Protein AF-0000000077170627 (afdb_homodimer)

Radius of gyration: 16.34 Å; Cα contacts (8 Å, |Δi|>4): 105; chains: 2; bounding box: 24×50×42 Å

pLDDT: mean 82.47, std 21.68, range [24.91, 97.38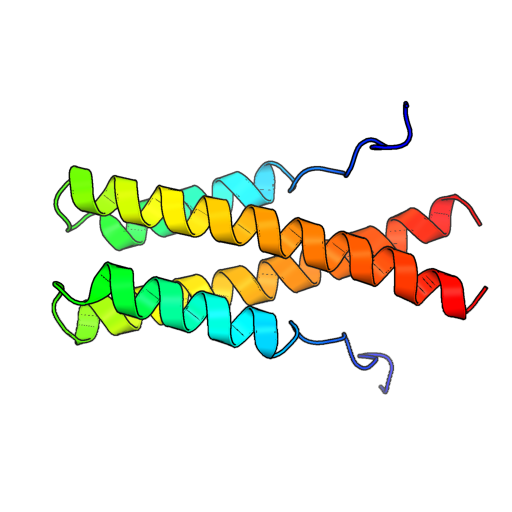]

Solvent-accessible surface area (backbone atoms only — not comparable to full-atom values): 7104 Å² total; per-residue (Å²): 132,73,76,77,50,84,65,77,63,74,52,64,71,59,52,51,51,51,51,51,51,37,50,63,72,31,58,89,46,59,68,67,59,30,50,52,53,40,51,49,48,50,52,49,36,49,52,34,17,53,51,17,23,51,49,17,39,53,59,49,50,73,77,99,135,70,77,78,50,83,66,77,63,76,50,64,70,59,53,51,50,50,50,52,53,38,51,65,72,32,57,90,47,59,68,69,59,30,50,52,53,40,52,50,47,50,52,49,36,50,52,33,19,52,51,17,23,52,50,16,38,52,58,50,51,72,76,99

Sequence (128 aa):
MDYLETAKDMPETLRSSIEMLMLDTTEPLDPLLSLKLTNLTMNVAKIVYMMGLQDGRSGSSFYSMDYLETAKDMPETLRSSIEMLMLDTTEPLDPLLSLKLTNLTMNVAKIVYMMGLQDGRSGSSFYS

Organism: Gloeobacter violaceus (strain ATCC 29082 / PCC 7421) (NCBI:txid251221)

Foldseek 3Di:
DCVVDCLPFDDPVVLVVLLVVLCVVCVPDDPVVSVVVSVVVSVVVRVVVSVVVVVVVVVVVVVD/DCVVDPLPFDDPVVLVVLLVVLCVVCVPDDPVVSVVVSVVVSVVVRVVVSVVVVVVVVVVVVVD

Secondary structure (DSSP, 8-state):
---S-------HHHHHHHHHHHHHHHTTS-HHHHHHHHHHHHHHHHHHHHHHHHHHHHHHHT--/---S-------HHHHHHHHHHHHHHHTTS-HHHHHHHHHHHHHHHHHHHHHHHHHHHHHHHT--

Structure (mmCIF, N/CA/C/O backbone):
data_AF-0000000077170627-model_v1
#
loop_
_entity.id
_entity.type
_entity.pdbx_description
1 polymer 'Gsr4042 protein'
#
loop_
_atom_site.group_PDB
_atom_site.id
_atom_site.type_symbol
_atom_site.label_atom_id
_atom_site.label_alt_id
_atom_site.label_comp_id
_atom_site.label_asym_id
_atom_site.label_entity_id
_atom_site.label_seq_id
_atom_site.pdbx_PDB_ins_code
_atom_site.Cartn_x
_atom_site.Cartn_y
_atom_site.Cartn_z
_atom_site.occupancy
_atom_site.B_iso_or_equiv
_atom_site.auth_seq_id
_atom_site.auth_comp_id
_atom_site.auth_asym_id
_atom_site.auth_atom_id
_atom_site.pdbx_PDB_model_num
ATOM 1 N N . MET A 1 1 ? -8.547 26.719 -10.047 1 26.33 1 MET A N 1
ATOM 2 C CA . MET A 1 1 ? -8.648 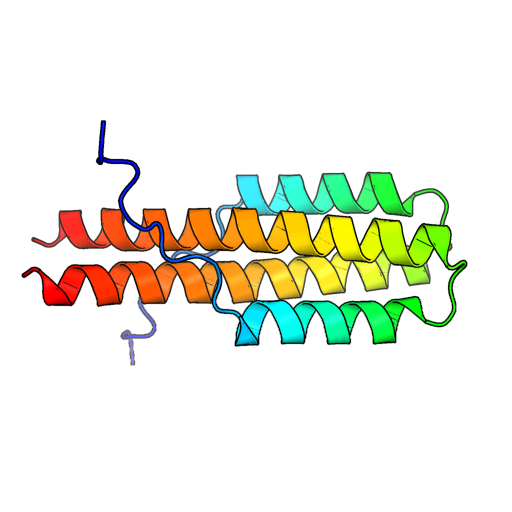25.297 -10.344 1 26.33 1 MET A CA 1
ATOM 3 C C . MET A 1 1 ? -7.43 24.547 -9.82 1 26.33 1 MET A C 1
ATOM 5 O O . MET A 1 1 ? -7.23 23.375 -10.141 1 26.33 1 MET A O 1
ATOM 9 N N . ASP A 1 2 ? -6.336 25.281 -9.531 1 30.69 2 ASP A N 1
ATOM 10 C CA . ASP A 1 2 ? -4.961 25.078 -9.078 1 30.69 2 ASP A CA 1
ATOM 11 C C . ASP A 1 2 ? -4.91 24.25 -7.797 1 30.69 2 ASP A C 1
ATOM 13 O O . ASP A 1 2 ? -3.885 24.219 -7.113 1 30.69 2 ASP A O 1
ATOM 17 N N . TYR A 1 3 ? -6 24.188 -7.176 1 29.88 3 TYR A N 1
ATOM 18 C CA . TYR A 1 3 ? -6.207 23.656 -5.836 1 29.88 3 TYR A CA 1
ATOM 19 C C . TYR A 1 3 ? -5.602 22.266 -5.699 1 29.88 3 TYR A C 1
ATOM 21 O O . TYR A 1 3 ? -5.875 21.547 -4.73 1 29.88 3 TYR A O 1
ATOM 29 N N . LEU A 1 4 ? -5.918 21.438 -6.797 1 37.72 4 LEU A N 1
ATOM 30 C CA . LEU A 1 4 ? -5.234 20.141 -6.738 1 37.72 4 LEU A CA 1
ATOM 31 C C . LEU A 1 4 ? -3.75 20.328 -6.453 1 37.72 4 LEU A C 1
ATOM 33 O O . LEU A 1 4 ? -2.957 20.547 -7.371 1 37.72 4 LEU A O 1
ATOM 37 N N . GLU A 1 5 ? -3.242 21.297 -5.773 1 36.34 5 GLU A N 1
ATOM 38 C CA . GLU A 1 5 ? -1.906 21.516 -5.227 1 36.34 5 GLU A CA 1
ATOM 39 C C . GLU A 1 5 ? -1.054 20.25 -5.332 1 36.34 5 GLU A C 1
ATOM 41 O O . GLU A 1 5 ? -1.584 19.141 -5.375 1 36.34 5 GLU A O 1
ATOM 46 N N . THR A 1 6 ? 0.273 20.328 -5.633 1 39.69 6 THR A N 1
ATOM 47 C CA . THR A 1 6 ? 1.274 19.312 -5.938 1 39.69 6 THR A CA 1
ATOM 48 C C . THR A 1 6 ? 1.143 18.109 -4.988 1 39.69 6 THR A C 1
ATOM 50 O O . THR A 1 6 ? 1.544 18.188 -3.826 1 39.69 6 THR A O 1
ATOM 53 N N . ALA A 1 7 ? -0.007 17.734 -4.641 1 46.38 7 ALA A N 1
ATOM 54 C CA . ALA A 1 7 ? -0.175 16.484 -3.895 1 46.38 7 ALA A CA 1
ATOM 55 C C . ALA A 1 7 ? 1.098 15.648 -3.938 1 46.38 7 ALA A C 1
ATOM 57 O O . ALA A 1 7 ? 1.531 15.219 -5.008 1 46.38 7 ALA A O 1
ATOM 58 N N . LYS A 1 8 ? 2.041 16.062 -3.221 1 59.88 8 LYS A N 1
ATOM 59 C CA . LYS A 1 8 ? 3.324 15.367 -3.162 1 59.88 8 LYS A CA 1
ATOM 60 C C . LYS A 1 8 ? 3.148 13.867 -3.373 1 59.88 8 LYS A C 1
ATOM 62 O O . LYS A 1 8 ? 2.375 13.227 -2.662 1 59.88 8 LYS A O 1
ATOM 67 N N . ASP A 1 9 ? 3.238 13.438 -4.621 1 81.25 9 ASP A N 1
ATOM 68 C CA . ASP A 1 9 ? 3.295 12.047 -5.043 1 81.25 9 ASP A CA 1
ATOM 69 C C . ASP A 1 9 ? 4.176 11.219 -4.102 1 81.25 9 ASP A C 1
ATOM 71 O O . ASP A 1 9 ? 4.969 11.773 -3.34 1 81.25 9 ASP A O 1
ATOM 75 N N . MET A 1 10 ? 3.666 9.977 -3.994 1 91.5 10 MET A N 1
ATOM 76 C CA . MET A 1 10 ? 4.547 9.047 -3.301 1 91.5 10 MET A CA 1
ATOM 77 C C . MET A 1 10 ? 5.984 9.195 -3.781 1 91.5 10 MET A C 1
ATOM 79 O O . MET A 1 10 ? 6.246 9.195 -4.984 1 91.5 10 MET A O 1
ATOM 83 N N . PRO A 1 11 ? 6.84 9.445 -2.822 1 90.81 11 PRO A N 1
ATOM 84 C CA . PRO A 1 11 ? 8.242 9.578 -3.221 1 90.81 11 PRO A CA 1
ATOM 85 C C . PRO A 1 11 ? 8.711 8.445 -4.125 1 90.81 11 PRO A C 1
ATOM 87 O O . PRO A 1 11 ? 8.328 7.289 -3.916 1 90.81 11 PRO A O 1
ATOM 90 N N . GLU A 1 12 ? 9.547 8.719 -4.992 1 91.94 12 GLU A N 1
ATOM 91 C CA . GLU A 1 12 ? 10.055 7.754 -5.965 1 91.94 12 GLU A CA 1
ATOM 92 C C . GLU A 1 12 ? 10.805 6.617 -5.277 1 91.94 12 GLU A C 1
ATOM 94 O O . GLU A 1 12 ? 10.727 5.465 -5.699 1 91.94 12 GLU A O 1
ATOM 99 N N . THR A 1 13 ? 11.539 6.957 -4.27 1 92.94 13 THR A N 1
ATOM 100 C CA . THR A 1 13 ? 12.305 5.949 -3.537 1 92.94 13 THR A CA 1
ATOM 101 C C . THR A 1 13 ? 11.375 4.914 -2.912 1 92.94 13 THR A C 1
ATOM 103 O O . THR A 1 13 ? 11.648 3.715 -2.955 1 92.94 13 THR A O 1
ATOM 106 N N . LEU A 1 14 ? 10.312 5.438 -2.389 1 95 14 LEU A N 1
ATOM 107 C CA . LEU A 1 14 ? 9.312 4.543 -1.811 1 95 14 LEU A CA 1
ATOM 108 C C . LEU A 1 14 ? 8.656 3.693 -2.891 1 95 14 LEU A C 1
ATOM 110 O O . LEU A 1 14 ? 8.516 2.479 -2.73 1 95 14 LEU A O 1
ATOM 114 N N . ARG A 1 15 ? 8.328 4.277 -3.936 1 95.5 15 ARG A N 1
ATOM 115 C CA . ARG A 1 15 ? 7.727 3.588 -5.07 1 95.5 15 ARG A CA 1
ATOM 116 C C . ARG A 1 15 ? 8.625 2.461 -5.566 1 95.5 15 ARG A C 1
ATOM 118 O O . ARG A 1 15 ? 8.18 1.324 -5.727 1 95.5 15 ARG A O 1
ATOM 125 N N . SER A 1 16 ? 9.812 2.707 -5.77 1 95.75 16 SER A N 1
ATOM 126 C CA . SER A 1 16 ? 10.773 1.732 -6.273 1 95.75 16 SER A CA 1
ATOM 127 C C . SER A 1 16 ? 10.984 0.591 -5.285 1 95.75 16 SER A C 1
ATOM 129 O O . SER A 1 16 ? 11.117 -0.567 -5.684 1 95.75 16 SER A O 1
ATOM 131 N N . SER A 1 17 ? 11.008 0.9 -4.035 1 95.88 17 SER A N 1
ATOM 132 C CA . SER A 1 17 ? 11.18 -0.119 -3.006 1 95.88 17 SER A CA 1
ATOM 133 C C . SER A 1 17 ? 10.023 -1.117 -3.021 1 95.88 17 SER A C 1
ATOM 135 O O . SER A 1 17 ? 10.242 -2.324 -2.898 1 95.88 17 SER A O 1
ATOM 137 N N . ILE A 1 18 ? 8.914 -0.576 -3.188 1 97.25 18 ILE A N 1
ATOM 138 C CA . ILE A 1 18 ? 7.742 -1.441 -3.213 1 97.25 18 ILE A CA 1
ATOM 139 C C . ILE A 1 18 ? 7.766 -2.309 -4.469 1 97.25 18 ILE A C 1
ATOM 141 O O . ILE A 1 18 ? 7.488 -3.508 -4.41 1 97.25 18 ILE A O 1
ATOM 145 N N . GLU A 1 19 ? 8.094 -1.728 -5.566 1 96.38 19 GLU A N 1
ATOM 146 C CA . GLU A 1 19 ? 8.172 -2.467 -6.824 1 96.38 19 GLU A CA 1
ATOM 147 C C . GLU A 1 19 ? 9.188 -3.604 -6.73 1 96.38 19 GLU A C 1
ATOM 149 O O . GLU A 1 19 ? 8.898 -4.73 -7.141 1 96.38 19 GLU A O 1
ATOM 154 N N . MET A 1 20 ? 10.273 -3.322 -6.211 1 96.06 20 MET A N 1
ATOM 155 C CA . MET A 1 20 ? 11.32 -4.332 -6.07 1 96.06 20 MET A CA 1
ATOM 156 C C . MET A 1 20 ? 10.867 -5.457 -5.141 1 96.06 20 MET A C 1
ATOM 158 O O . MET A 1 20 ? 11.078 -6.633 -5.438 1 96.06 20 MET A O 1
ATOM 162 N N . LEU A 1 21 ? 10.273 -5.055 -4.051 1 96.5 21 LEU A N 1
ATOM 163 C CA . LEU A 1 21 ? 9.766 -6.035 -3.096 1 96.5 21 LEU A CA 1
ATOM 164 C C . LEU A 1 21 ? 8.758 -6.965 -3.758 1 96.5 21 LEU A C 1
ATOM 166 O O . LEU A 1 21 ? 8.82 -8.188 -3.576 1 96.5 21 LEU A O 1
ATOM 170 N N . MET A 1 22 ? 7.891 -6.441 -4.578 1 96.12 22 MET A N 1
ATOM 171 C CA . MET A 1 22 ? 6.859 -7.234 -5.242 1 96.12 22 MET A CA 1
ATOM 172 C C . MET A 1 22 ? 7.465 -8.117 -6.328 1 96.12 22 MET A C 1
ATOM 174 O O . MET A 1 22 ? 7.078 -9.273 -6.48 1 96.12 22 MET A O 1
ATOM 178 N N . LEU A 1 23 ? 8.352 -7.617 -7.023 1 93.44 23 LEU A N 1
ATOM 179 C CA . LEU A 1 23 ? 9 -8.391 -8.078 1 93.44 23 LEU A CA 1
ATOM 180 C C . LEU A 1 23 ? 9.734 -9.594 -7.492 1 93.44 23 LEU A C 1
ATOM 182 O O . LEU A 1 23 ? 9.648 -10.703 -8.023 1 93.44 23 LEU A O 1
ATOM 186 N N . ASP A 1 24 ? 10.344 -9.383 -6.371 1 93.06 24 ASP A N 1
ATOM 187 C CA . ASP A 1 24 ? 11.047 -10.469 -5.691 1 93.06 24 ASP A CA 1
ATOM 188 C C . ASP A 1 24 ? 10.07 -11.523 -5.172 1 93.06 24 ASP A C 1
ATOM 190 O O . ASP A 1 24 ? 10.305 -12.719 -5.316 1 93.06 24 ASP A O 1
ATOM 194 N N . THR A 1 25 ? 9.023 -11.047 -4.637 1 93.81 25 THR A N 1
ATOM 195 C CA . THR A 1 25 ? 8.07 -11.938 -3.986 1 93.81 25 THR A CA 1
ATOM 196 C C . THR A 1 25 ? 7.27 -12.727 -5.02 1 93.81 25 THR A C 1
ATOM 198 O O . THR A 1 25 ? 6.891 -13.875 -4.773 1 93.81 25 THR A O 1
ATOM 201 N N . THR A 1 26 ? 7.074 -12.188 -6.191 1 94 26 THR A N 1
ATOM 202 C CA . THR A 1 26 ? 6.207 -12.828 -7.176 1 94 26 THR A CA 1
ATOM 203 C C . THR A 1 26 ? 7.031 -13.484 -8.281 1 94 26 THR A C 1
ATOM 205 O O . THR A 1 26 ? 6.477 -14.016 -9.242 1 94 26 THR A O 1
ATOM 208 N N . GLU A 1 27 ? 8.289 -13.438 -8.141 1 90.5 27 GLU A N 1
ATOM 209 C CA . GLU A 1 27 ? 9.211 -13.977 -9.141 1 90.5 27 GLU A CA 1
ATOM 210 C C . GLU A 1 27 ? 8.828 -15.406 -9.531 1 90.5 27 GLU A C 1
ATOM 212 O O . GLU A 1 27 ? 8.859 -15.766 -10.703 1 90.5 27 GLU A O 1
ATOM 217 N N . PRO A 1 28 ? 8.367 -16.266 -8.641 1 91 28 PRO A N 1
ATOM 218 C CA . PRO A 1 28 ? 8.07 -17.656 -8.953 1 91 28 PRO A CA 1
ATOM 219 C C . PRO A 1 28 ? 6.727 -17.828 -9.664 1 91 28 PRO A C 1
ATOM 221 O O . PRO A 1 28 ? 6.395 -18.938 -10.094 1 91 28 PRO A O 1
ATOM 224 N N . LEU A 1 29 ? 5.996 -16.797 -9.82 1 92.81 29 LEU A N 1
ATOM 225 C CA . LEU A 1 29 ? 4.656 -16.891 -10.391 1 92.81 29 LEU A CA 1
ATOM 226 C C . LEU A 1 29 ? 4.691 -16.672 -11.898 1 92.81 29 LEU A C 1
ATOM 228 O O . LEU A 1 29 ? 5.711 -16.234 -12.438 1 92.81 29 LEU A O 1
ATOM 232 N N . ASP A 1 30 ? 3.566 -17.016 -12.531 1 93.44 30 ASP A N 1
ATOM 233 C CA . ASP A 1 30 ? 3.373 -16.672 -13.93 1 93.44 30 ASP A CA 1
ATOM 234 C C . ASP A 1 30 ? 3.502 -15.156 -14.141 1 93.44 30 ASP A C 1
ATOM 236 O O . ASP A 1 30 ? 3.059 -14.367 -13.305 1 93.44 30 ASP A O 1
ATOM 240 N N . PRO A 1 31 ? 4.156 -14.734 -15.234 1 94.06 31 PRO A N 1
ATOM 241 C CA . PRO A 1 31 ? 4.469 -13.32 -15.461 1 94.06 31 PRO A CA 1
ATOM 242 C C . PRO A 1 31 ? 3.223 -12.438 -15.477 1 94.06 31 PRO A C 1
ATOM 244 O O . PRO A 1 31 ? 3.26 -11.305 -14.992 1 94.06 31 PRO A O 1
ATOM 247 N N . LEU A 1 32 ? 2.174 -12.977 -15.969 1 94.06 32 LEU A N 1
ATOM 248 C CA . LEU A 1 32 ? 0.967 -12.164 -16.016 1 94.06 32 LEU A CA 1
ATOM 249 C C . LEU A 1 32 ? 0.389 -11.953 -14.625 1 94.06 32 LEU A C 1
ATOM 251 O O . LEU A 1 32 ? -0.033 -10.852 -14.273 1 94.06 32 LEU A O 1
ATOM 255 N N . LEU A 1 33 ? 0.399 -13.023 -13.812 1 93.5 33 LEU A N 1
ATOM 256 C CA . LEU A 1 33 ? -0.083 -12.938 -12.438 1 93.5 33 LEU A CA 1
ATOM 257 C C . LEU A 1 33 ? 0.83 -12.047 -11.602 1 93.5 33 LEU A C 1
ATOM 259 O O . LEU A 1 33 ? 0.353 -11.242 -10.797 1 93.5 33 LEU A O 1
ATOM 263 N N . SER A 1 34 ? 2.098 -12.164 -11.828 1 94.56 34 SER A N 1
ATOM 264 C CA . SER A 1 34 ? 3.088 -11.336 -11.141 1 94.56 34 SER A CA 1
ATOM 265 C C . SER A 1 34 ? 2.852 -9.852 -11.414 1 94.56 34 SER A C 1
ATOM 267 O O . SER A 1 34 ? 2.814 -9.039 -10.492 1 94.56 34 SER A O 1
ATOM 269 N N . LEU A 1 35 ? 2.666 -9.539 -12.633 1 95 35 LEU A N 1
ATOM 270 C CA . LEU A 1 35 ? 2.441 -8.164 -13.047 1 95 35 LEU A CA 1
ATOM 271 C C . LEU A 1 35 ? 1.144 -7.621 -12.453 1 95 35 LEU A C 1
ATOM 273 O O . LEU A 1 35 ? 1.101 -6.488 -11.969 1 95 35 LEU A O 1
ATOM 277 N N . LYS A 1 36 ? 0.15 -8.414 -12.469 1 94.75 36 LYS A N 1
ATOM 278 C CA . LYS A 1 36 ? -1.145 -8.008 -11.93 1 94.75 36 LYS A CA 1
ATOM 279 C C . LYS A 1 36 ? -1.041 -7.688 -10.438 1 94.75 36 LYS A C 1
ATOM 281 O O . LYS A 1 36 ? -1.533 -6.652 -9.984 1 94.75 36 LYS A O 1
ATOM 286 N N . LEU A 1 37 ? -0.38 -8.547 -9.734 1 95.94 37 LEU A N 1
ATOM 287 C CA . LEU A 1 37 ? -0.242 -8.391 -8.289 1 95.94 37 LEU A CA 1
ATOM 288 C C . LEU A 1 37 ? 0.644 -7.195 -7.957 1 95.94 37 LEU A C 1
ATOM 290 O O . LEU A 1 37 ? 0.355 -6.445 -7.02 1 95.94 37 LEU A O 1
ATOM 294 N N . THR A 1 38 ? 1.701 -7.012 -8.711 1 95.75 38 THR A N 1
ATOM 295 C CA . THR A 1 38 ? 2.576 -5.863 -8.516 1 95.75 38 THR A CA 1
ATOM 296 C C . THR A 1 38 ? 1.822 -4.559 -8.773 1 95.75 38 THR A C 1
ATOM 298 O O . THR A 1 38 ? 1.873 -3.635 -7.957 1 95.75 38 THR A O 1
ATOM 301 N N . ASN A 1 39 ? 1.122 -4.5 -9.82 1 95.06 39 ASN A N 1
ATOM 302 C CA . ASN A 1 39 ? 0.37 -3.299 -10.164 1 95.06 39 ASN A CA 1
ATOM 303 C C . ASN A 1 39 ? -0.708 -2.994 -9.133 1 95.06 39 ASN A C 1
ATOM 305 O O . ASN A 1 39 ? -0.914 -1.834 -8.766 1 95.06 39 ASN A O 1
ATOM 309 N N . LEU A 1 40 ? -1.351 -4.039 -8.719 1 96 40 LEU A N 1
ATOM 310 C CA . LEU A 1 40 ? -2.369 -3.861 -7.691 1 96 40 LEU A CA 1
ATOM 311 C C . LEU A 1 40 ? -1.758 -3.291 -6.414 1 96 40 LEU A C 1
ATOM 313 O O . LEU A 1 40 ? -2.283 -2.334 -5.844 1 96 40 LEU A O 1
ATOM 317 N N . THR A 1 41 ? -0.659 -3.826 -5.973 1 97.38 41 THR A N 1
ATOM 318 C CA . THR A 1 41 ? 0.005 -3.355 -4.766 1 97.38 41 THR A CA 1
ATOM 319 C C . THR A 1 41 ? 0.471 -1.912 -4.93 1 97.38 41 THR A C 1
ATOM 321 O O . THR A 1 41 ? 0.341 -1.103 -4.008 1 97.38 41 THR A O 1
ATOM 324 N N . MET A 1 42 ? 0.918 -1.612 -6.082 1 96.5 42 MET A N 1
ATOM 325 C CA . MET A 1 42 ? 1.368 -0.25 -6.352 1 96.5 42 MET A CA 1
ATOM 326 C C . MET A 1 42 ? 0.2 0.729 -6.301 1 96.5 42 MET A C 1
ATOM 328 O O . MET A 1 42 ? 0.329 1.83 -5.766 1 96.5 42 MET A O 1
ATOM 332 N N . ASN A 1 43 ? -0.882 0.356 -6.863 1 95.94 43 ASN A N 1
ATOM 333 C CA . ASN A 1 43 ? -2.066 1.207 -6.832 1 95.94 43 ASN A CA 1
ATOM 334 C C . ASN A 1 43 ? -2.562 1.421 -5.402 1 95.94 43 ASN A C 1
ATOM 336 O O . ASN A 1 43 ? -2.881 2.547 -5.016 1 95.94 43 ASN A O 1
ATOM 340 N N . VAL A 1 44 ? -2.551 0.34 -4.703 1 97 44 VAL A N 1
ATOM 341 C CA . VAL A 1 44 ? -2.93 0.42 -3.297 1 97 44 VAL A CA 1
ATOM 342 C C . VAL A 1 44 ? -1.985 1.367 -2.561 1 97 44 VAL A C 1
ATOM 344 O O . VAL A 1 44 ? -2.434 2.262 -1.837 1 97 44 VAL A O 1
ATOM 347 N N . ALA A 1 45 ? -0.724 1.223 -2.742 1 97.12 45 ALA A N 1
ATOM 348 C CA . ALA A 1 45 ? 0.274 2.035 -2.051 1 97.12 45 ALA A CA 1
ATOM 349 C C . ALA A 1 45 ? 0.091 3.516 -2.369 1 97.12 45 ALA A C 1
ATOM 351 O O . ALA A 1 45 ? 0.185 4.363 -1.479 1 97.12 45 ALA A O 1
ATOM 352 N N . LYS A 1 46 ? -0.195 3.818 -3.561 1 96.25 46 LYS A N 1
ATOM 353 C CA . LYS A 1 46 ? -0.392 5.199 -3.984 1 96.25 46 LYS A CA 1
ATOM 354 C C . LYS A 1 46 ? -1.605 5.82 -3.297 1 96.25 46 LYS A C 1
ATOM 356 O O . LYS A 1 46 ? -1.528 6.934 -2.775 1 96.25 46 LYS A O 1
ATOM 361 N N . ILE A 1 47 ? -2.639 5.102 -3.262 1 95.19 47 ILE A N 1
ATOM 362 C CA . ILE A 1 47 ? -3.875 5.586 -2.662 1 95.19 47 ILE A CA 1
ATOM 363 C C . ILE A 1 47 ? -3.68 5.773 -1.158 1 95.19 47 ILE A C 1
ATOM 365 O O . ILE A 1 47 ? -4.059 6.809 -0.601 1 95.19 47 ILE A O 1
ATOM 369 N N . VAL A 1 48 ? -3.07 4.848 -0.617 1 96.12 48 VAL A N 1
ATOM 370 C CA . VAL A 1 48 ? -2.875 4.844 0.829 1 96.12 48 VAL A CA 1
ATOM 371 C C . VAL A 1 48 ? -1.951 5.992 1.229 1 96.12 48 VAL A C 1
ATOM 373 O O . VAL A 1 48 ? -2.188 6.664 2.234 1 96.12 48 VAL A O 1
ATOM 376 N N . TYR A 1 49 ? -0.903 6.148 0.42 1 94.69 49 TYR A N 1
ATOM 377 C CA . TYR A 1 49 ? -0.015 7.273 0.692 1 94.69 49 TYR A CA 1
ATOM 378 C C . TYR A 1 49 ? -0.78 8.594 0.667 1 94.69 49 TYR A C 1
ATOM 380 O O . TYR A 1 49 ? -0.621 9.43 1.561 1 94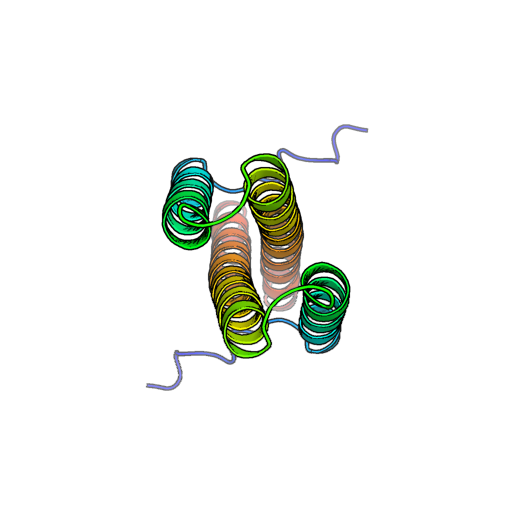.69 49 TYR A O 1
ATOM 388 N N . MET A 1 50 ? -1.569 8.758 -0.304 1 94.25 50 MET A N 1
ATOM 389 C CA . MET A 1 50 ? -2.324 10 -0.477 1 94.25 50 MET A CA 1
ATOM 390 C C . MET A 1 50 ? -3.303 10.203 0.675 1 94.25 50 MET A C 1
ATOM 392 O O . MET A 1 50 ? -3.484 11.328 1.146 1 94.25 50 MET A O 1
ATOM 396 N N . MET A 1 51 ? -3.865 9.125 1.094 1 93 51 MET A N 1
ATOM 397 C CA . MET A 1 51 ? -4.785 9.219 2.223 1 93 51 MET A CA 1
ATOM 398 C C . MET A 1 51 ? -4.051 9.625 3.494 1 93 51 MET A C 1
ATOM 400 O O . MET A 1 51 ? -4.523 10.484 4.242 1 93 51 MET A O 1
ATOM 404 N N . GLY A 1 52 ? -2.896 9.008 3.715 1 92.25 52 GLY A N 1
ATOM 405 C CA . GLY A 1 52 ? -2.072 9.43 4.836 1 92.25 52 GLY A CA 1
ATOM 406 C C . GLY A 1 52 ? -1.672 10.891 4.766 1 92.25 52 GLY A C 1
ATOM 407 O O . GLY A 1 52 ? -1.752 11.609 5.766 1 92.25 52 GLY A O 1
ATOM 408 N N . LEU A 1 53 ? -1.22 11.289 3.656 1 90.25 53 LEU A N 1
ATOM 409 C CA . LEU A 1 53 ? -0.788 12.664 3.428 1 90.25 53 LEU A CA 1
ATOM 410 C C . LEU A 1 53 ? -1.897 13.641 3.785 1 90.25 53 LEU A C 1
ATOM 412 O O . LEU A 1 53 ? -1.659 14.625 4.496 1 90.25 53 LEU A O 1
ATOM 416 N N . GLN A 1 54 ? -3.098 13.398 3.342 1 88.62 54 GLN A N 1
ATOM 417 C CA . GLN A 1 54 ? -4.254 14.25 3.592 1 88.62 54 GLN A CA 1
ATOM 418 C C . GLN A 1 54 ? -4.602 14.281 5.078 1 88.62 54 GLN A C 1
ATOM 420 O O . GLN A 1 54 ? -4.898 15.344 5.629 1 88.62 54 GLN A O 1
ATOM 425 N N . ASP A 1 55 ? -4.59 13.188 5.73 1 88.06 55 ASP A N 1
ATOM 426 C CA . ASP A 1 55 ? -4.867 13.109 7.16 1 88.06 55 ASP A CA 1
ATOM 427 C C . ASP A 1 55 ? -3.836 13.898 7.965 1 88.06 55 ASP A C 1
ATOM 429 O O . ASP A 1 55 ? -4.172 14.523 8.969 1 88.06 55 ASP A O 1
ATOM 433 N N . GLY A 1 56 ? -2.643 13.75 7.57 1 86.94 56 GLY A N 1
ATOM 434 C CA . GLY A 1 56 ? -1.593 14.516 8.227 1 86.94 56 GLY A CA 1
ATOM 435 C C . GLY A 1 56 ? -1.793 16.016 8.117 1 86.94 56 GLY A C 1
ATOM 436 O O . GLY A 1 56 ? -1.544 16.75 9.078 1 86.94 56 GLY A O 1
ATOM 437 N N . ARG A 1 57 ? -2.189 16.422 7.023 1 85.12 57 ARG A N 1
ATOM 438 C CA . ARG A 1 57 ? -2.416 17.859 6.793 1 85.12 57 ARG A CA 1
ATOM 439 C C . ARG A 1 57 ? -3.619 18.359 7.586 1 85.12 57 ARG A C 1
ATOM 441 O O . ARG A 1 57 ? -3.643 19.5 8.031 1 85.12 57 ARG A O 1
ATOM 448 N N . SER A 1 58 ? -4.609 17.531 7.613 1 82.44 58 SER A N 1
ATOM 449 C CA . SER A 1 58 ? -5.836 17.906 8.312 1 82.44 58 SER A CA 1
ATOM 450 C C . SER A 1 58 ? -5.625 17.922 9.828 1 82.44 58 SER A C 1
ATOM 452 O O . SER A 1 58 ? -6.27 18.688 10.539 1 82.44 58 SER A O 1
ATOM 45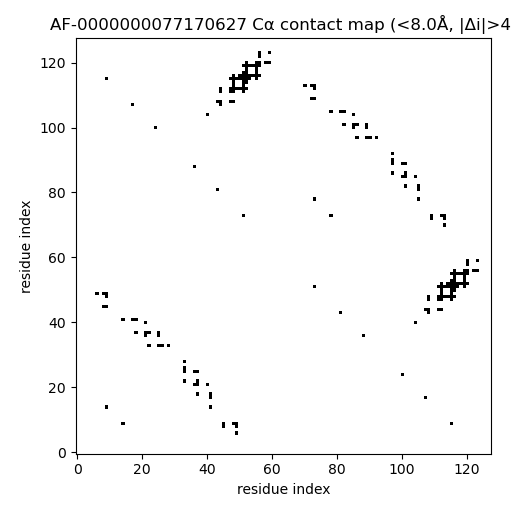4 N N . GLY A 1 59 ? -5.051 16.859 10.266 1 70.12 59 GLY A N 1
ATOM 455 C CA . GLY A 1 59 ? -4.766 16.844 11.695 1 70.12 59 GLY A CA 1
ATOM 456 C C . GLY A 1 59 ? -3.928 18.031 12.141 1 70.12 59 GLY A C 1
ATOM 457 O O . GLY A 1 59 ? -3.977 18.438 13.305 1 70.12 59 GLY A O 1
ATOM 458 N N . SER A 1 60 ? -3.057 18.406 11.352 1 59.22 60 SER A N 1
ATOM 459 C CA . SER A 1 60 ? -2.277 19.594 11.695 1 59.22 60 SER A CA 1
ATOM 460 C C . SER A 1 60 ? -3.16 20.828 11.773 1 59.22 60 SER A C 1
ATOM 462 O O . SER A 1 60 ? -2.836 21.781 12.484 1 59.22 60 SER A O 1
ATOM 464 N N . SER A 1 61 ? -4.152 20.844 11.086 1 52.62 61 SER A N 1
ATOM 465 C CA . SER A 1 61 ? -4.957 22.062 11.156 1 52.62 61 SER A CA 1
ATOM 466 C C . SER A 1 61 ? -5.664 22.172 12.5 1 52.62 61 SER A C 1
ATOM 468 O O . SER A 1 61 ? -6.141 23.25 12.867 1 52.62 61 SER A O 1
ATOM 470 N N . PHE A 1 62 ? -5.984 21.125 13.117 1 45.66 62 PHE A N 1
ATOM 471 C CA . PHE A 1 62 ? -6.746 21.312 14.344 1 45.66 62 PHE A CA 1
ATOM 472 C C . PHE A 1 62 ? -5.863 21.875 15.445 1 45.66 62 PHE A C 1
ATOM 474 O O . PHE A 1 62 ? -6.367 22.328 16.484 1 45.66 62 PHE A O 1
ATOM 481 N N . TYR A 1 63 ? -4.551 21.812 15.375 1 42.19 63 TYR A N 1
ATOM 482 C CA . TYR A 1 63 ? -3.779 22.453 16.422 1 42.19 63 TYR A CA 1
ATOM 483 C C . TYR A 1 63 ? -3.348 23.844 16.016 1 42.19 63 TYR A C 1
ATOM 485 O O . TYR A 1 63 ? -2.6 24.516 16.734 1 42.19 63 TYR A O 1
ATOM 493 N N . SER A 1 64 ? -3.576 24.234 14.852 1 35.94 64 SER A N 1
ATOM 494 C CA . SER A 1 64 ? -3.338 25.672 14.742 1 35.94 64 SER A CA 1
ATOM 495 C C . SER A 1 64 ? -4.59 26.469 15.086 1 35.94 64 SER A C 1
ATOM 497 O O . SER A 1 64 ? -5.707 26.047 14.781 1 35.94 64 SER A O 1
ATOM 499 N N . MET B 1 1 ? 7.965 10.023 26.984 1 24.91 1 MET B N 1
ATOM 500 C CA . MET B 1 1 ? 7.961 8.766 26.25 1 24.91 1 MET B CA 1
ATOM 501 C C . MET B 1 1 ? 6.766 8.688 25.297 1 24.91 1 MET B C 1
ATOM 503 O O . MET B 1 1 ? 6.527 7.656 24.672 1 24.91 1 MET B O 1
ATOM 507 N N . ASP B 1 2 ? 5.684 9.445 25.594 1 29.77 2 ASP B N 1
ATOM 508 C CA . ASP B 1 2 ? 4.328 9.695 25.109 1 29.77 2 ASP B CA 1
ATOM 509 C C . ASP B 1 2 ? 4.34 10.117 23.641 1 29.77 2 ASP B C 1
ATOM 511 O O . ASP B 1 2 ? 3.34 10.625 23.125 1 29.77 2 ASP B O 1
ATOM 515 N N . TYR B 1 3 ? 5.426 10.586 23.25 1 28.77 3 TYR B N 1
ATOM 516 C CA . TYR B 1 3 ? 5.664 11.25 21.984 1 28.77 3 TYR B CA 1
ATOM 517 C C . TYR B 1 3 ? 5.148 10.406 20.828 1 28.77 3 TYR B C 1
ATOM 519 O O . TYR B 1 3 ? 5.496 10.648 19.656 1 28.77 3 TYR B O 1
ATOM 527 N N . LEU B 1 4 ? 5.492 9.047 20.969 1 36.62 4 LEU B N 1
ATOM 528 C CA . LEU B 1 4 ? 4.879 8.211 19.938 1 36.62 4 LEU B CA 1
ATOM 529 C C . LEU B 1 4 ? 3.391 8.516 19.812 1 36.62 4 LEU B C 1
ATOM 531 O O . LEU B 1 4 ? 2.568 7.957 20.531 1 36.62 4 LEU B O 1
ATOM 535 N N . GLU B 1 5 ? 2.871 9.68 20.047 1 36.06 5 GLU B N 1
ATOM 536 C CA . GLU B 1 5 ? 1.534 10.211 19.797 1 36.06 5 GLU B CA 1
ATOM 537 C C . GLU B 1 5 ? 0.723 9.281 18.906 1 36.06 5 GLU B C 1
ATOM 539 O O . GLU B 1 5 ? 1.289 8.516 18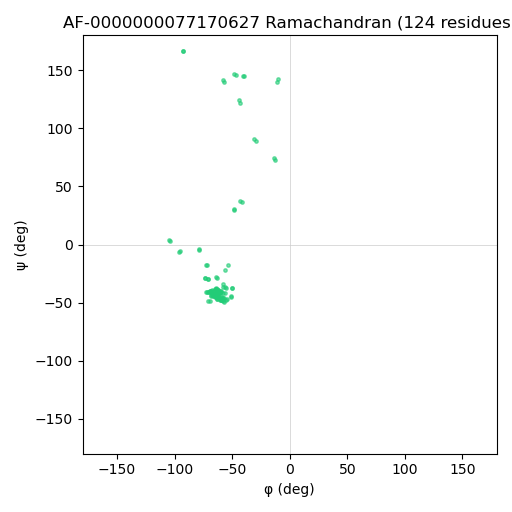.125 1 36.06 5 GLU B O 1
ATOM 544 N N . THR B 1 6 ? -0.572 9.07 19.141 1 38.88 6 THR B N 1
ATOM 545 C CA . THR B 1 6 ? -1.522 8.156 18.516 1 38.88 6 THR B CA 1
ATOM 546 C C . THR B 1 6 ? -1.337 8.117 17 1 38.88 6 THR B C 1
ATOM 548 O O . THR B 1 6 ? -1.745 9.047 16.312 1 38.88 6 THR B O 1
ATOM 551 N N . ALA B 1 7 ? -0.175 8.195 16.516 1 45.97 7 ALA B N 1
ATOM 552 C CA . ALA B 1 7 ? 0.081 7.965 15.094 1 45.97 7 ALA B CA 1
ATOM 553 C C . ALA B 1 7 ? -1.135 7.344 14.414 1 45.97 7 ALA B C 1
ATOM 555 O O . ALA B 1 7 ? -1.553 6.238 14.766 1 45.97 7 ALA B O 1
ATOM 556 N N . LYS B 1 8 ? -2.088 8.133 14.25 1 59.09 8 LYS B N 1
ATOM 557 C CA . LYS B 1 8 ? -3.346 7.699 13.648 1 59.09 8 LYS B CA 1
ATOM 558 C C . LYS B 1 8 ? -3.121 6.559 12.664 1 59.09 8 LYS B C 1
ATOM 560 O O . LYS B 1 8 ? -2.332 6.688 11.719 1 59.09 8 LYS B O 1
ATOM 565 N N . ASP B 1 9 ? -3.168 5.332 13.156 1 81.06 9 ASP B N 1
ATOM 566 C CA . ASP B 1 9 ? -3.186 4.086 12.391 1 81.06 9 ASP B CA 1
ATOM 567 C C . ASP B 1 9 ? -4.059 4.215 11.148 1 81.06 9 ASP B C 1
ATOM 569 O O . ASP B 1 9 ? -4.879 5.129 11.047 1 81.06 9 ASP B O 1
ATOM 573 N N . MET B 1 10 ? -3.516 3.488 10.164 1 91.25 10 MET B N 1
ATOM 574 C CA . MET B 1 10 ? -4.387 3.363 9 1 91.25 10 MET B CA 1
ATOM 575 C C . MET B 1 10 ? -5.824 3.076 9.422 1 91.25 10 MET B C 1
ATOM 577 O O . MET B 1 10 ? -6.07 2.174 10.227 1 91.25 10 MET B O 1
ATOM 581 N N . PRO B 1 11 ? -6.691 3.971 8.992 1 90.94 11 PRO B N 1
ATOM 582 C CA . PRO B 1 11 ? -8.094 3.729 9.344 1 90.94 11 PRO B CA 1
ATOM 583 C C . PRO B 1 11 ? -8.523 2.285 9.094 1 90.94 11 PRO B C 1
ATOM 585 O O . PRO B 1 11 ? -8.117 1.677 8.102 1 90.94 11 PRO B O 1
ATOM 588 N N . GLU B 1 12 ? -9.352 1.815 9.875 1 91.94 12 GLU B N 1
ATO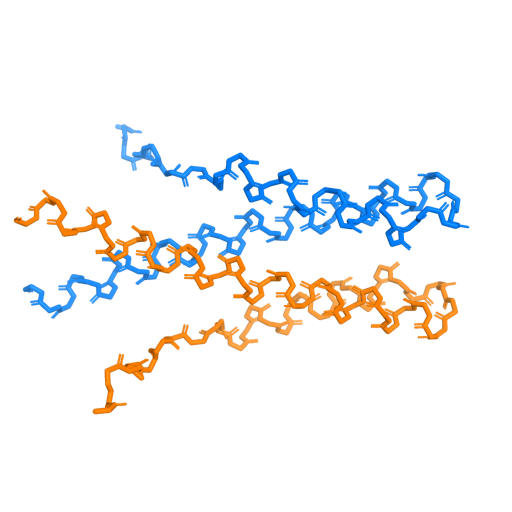M 589 C CA . GLU B 1 12 ? -9.82 0.433 9.805 1 91.94 12 GLU B CA 1
ATOM 590 C C . GLU B 1 12 ? -10.555 0.165 8.492 1 91.94 12 GLU B C 1
ATOM 592 O O . GLU B 1 12 ? -10.438 -0.919 7.918 1 91.94 12 GLU B O 1
ATOM 597 N N . THR B 1 13 ? -11.32 1.109 8.07 1 93 13 THR B N 1
ATOM 598 C CA . THR B 1 13 ? -12.062 0.955 6.824 1 93 13 THR B CA 1
ATOM 599 C C . THR B 1 13 ? -11.117 0.757 5.645 1 93 13 THR B C 1
ATOM 601 O O . THR B 1 13 ? -11.367 -0.084 4.777 1 93 13 THR B O 1
ATOM 604 N N . LEU B 1 14 ? -10.078 1.52 5.688 1 94.94 14 LEU B N 1
ATOM 605 C CA . LEU B 1 14 ? -9.07 1.384 4.645 1 94.94 14 LEU B CA 1
ATOM 606 C C . LEU B 1 14 ? -8.367 0.032 4.738 1 94.94 14 LEU B C 1
ATOM 608 O O . LEU B 1 14 ? -8.195 -0.655 3.729 1 94.94 14 LEU B O 1
ATOM 612 N N . ARG B 1 15 ? -8.039 -0.345 5.883 1 95.44 15 ARG B N 1
ATOM 613 C CA . ARG B 1 15 ? -7.398 -1.632 6.129 1 95.44 15 ARG B CA 1
ATOM 614 C C . ARG B 1 15 ? -8.258 -2.781 5.617 1 95.44 15 ARG B C 1
ATOM 616 O O . ARG B 1 15 ? -7.777 -3.646 4.883 1 95.44 15 ARG B O 1
ATOM 623 N N . SER B 1 16 ? -9.445 -2.787 5.918 1 95.75 16 SER B N 1
ATOM 624 C CA . SER B 1 16 ? -10.367 -3.842 5.52 1 95.75 16 SER B CA 1
ATOM 625 C C . SER B 1 16 ? -10.555 -3.871 4.004 1 95.75 16 SER B C 1
ATOM 627 O O . SER B 1 16 ? -10.641 -4.945 3.406 1 95.75 16 SER B O 1
ATOM 629 N N . SER B 1 17 ? -10.633 -2.752 3.4 1 95.94 17 SER B N 1
ATOM 630 C CA . SER B 1 17 ? -10.789 -2.672 1.952 1 95.94 17 SER B CA 1
ATOM 631 C C . SER B 1 17 ? -9.609 -3.312 1.23 1 95.94 17 SER B C 1
ATOM 633 O O . SER B 1 17 ? -9.789 -4.035 0.248 1 95.94 17 SER B O 1
ATOM 635 N N . ILE B 1 18 ? -8.508 -3.035 1.752 1 97.19 18 ILE B N 1
ATOM 636 C CA . ILE B 1 18 ? -7.309 -3.596 1.139 1 97.19 18 ILE B CA 1
ATOM 637 C C . ILE B 1 18 ? -7.289 -5.109 1.332 1 97.19 18 ILE B C 1
ATOM 639 O O . ILE B 1 18 ? -6.984 -5.859 0.4 1 97.19 18 ILE B O 1
ATOM 643 N N . GLU B 1 19 ? -7.605 -5.555 2.492 1 96.19 19 GLU B N 1
ATOM 644 C CA . GLU B 1 19 ? -7.637 -6.984 2.783 1 96.19 19 GLU B CA 1
ATOM 645 C C . GLU B 1 19 ? -8.617 -7.711 1.872 1 96.19 19 GLU B C 1
ATOM 647 O O . GLU B 1 19 ? -8.297 -8.758 1.311 1 96.19 19 GLU B O 1
ATOM 652 N N . MET B 1 20 ? -9.719 -7.176 1.717 1 95.94 20 MET B N 1
ATOM 653 C CA . MET B 1 20 ? -10.742 -7.781 0.863 1 95.94 20 MET B CA 1
ATOM 654 C C . MET B 1 20 ? -10.273 -7.824 -0.589 1 95.94 20 MET B C 1
ATOM 656 O O . MET B 1 20 ? -10.445 -8.836 -1.27 1 95.94 20 MET B O 1
ATOM 660 N N . LEU B 1 21 ? -9.727 -6.711 -1.02 1 96.31 21 LEU B N 1
ATOM 661 C CA . LEU B 1 21 ? -9.203 -6.637 -2.381 1 96.31 21 LEU B CA 1
ATOM 662 C C . LEU B 1 21 ? -8.164 -7.723 -2.625 1 96.31 21 LEU B C 1
ATOM 664 O O . LEU B 1 21 ? -8.195 -8.406 -3.65 1 96.31 21 LEU B O 1
ATOM 668 N N . MET B 1 22 ? -7.281 -7.965 -1.668 1 96.12 22 MET B N 1
ATOM 669 C CA . MET B 1 22 ? -6.215 -8.953 -1.807 1 96.12 22 MET B CA 1
ATOM 670 C C . MET B 1 22 ? -6.773 -10.367 -1.739 1 96.12 22 MET B C 1
ATOM 672 O O . MET B 1 22 ? -6.359 -11.242 -2.502 1 96.12 22 MET B O 1
ATOM 676 N N . LEU B 1 23 ? -7.656 -10.578 -0.906 1 92.94 23 LEU B N 1
ATOM 677 C CA . LEU B 1 23 ? -8.258 -11.906 -0.783 1 92.94 23 LEU B CA 1
ATOM 678 C C . LEU B 1 23 ? -8.977 -12.297 -2.068 1 92.94 23 LEU B C 1
ATOM 680 O O . LEU B 1 23 ? -8.844 -13.43 -2.539 1 92.94 23 LEU B O 1
ATOM 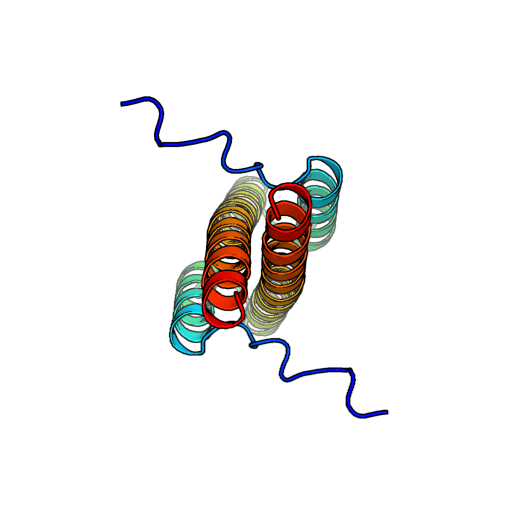684 N N . ASP B 1 24 ? -9.625 -11.359 -2.678 1 93.06 24 ASP B N 1
ATOM 685 C CA . ASP B 1 24 ? -10.32 -11.602 -3.938 1 93.06 24 ASP B CA 1
ATOM 686 C C . ASP B 1 24 ? -9.328 -11.883 -5.066 1 93.06 24 ASP B C 1
ATOM 688 O O . ASP B 1 24 ? -9.539 -12.789 -5.871 1 93.06 24 ASP B O 1
ATOM 692 N N . THR B 1 25 ? -8.305 -11.133 -5.07 1 93.94 25 THR B N 1
ATOM 693 C CA . THR B 1 25 ? -7.344 -11.211 -6.168 1 93.94 25 THR B CA 1
ATOM 694 C C . THR B 1 25 ? -6.504 -12.477 -6.059 1 93.94 25 THR B C 1
ATOM 696 O O . THR B 1 25 ? -6.098 -13.047 -7.074 1 93.94 25 THR B O 1
ATOM 699 N N . THR B 1 26 ? -6.289 -12.977 -4.863 1 93.88 26 THR B N 1
ATOM 700 C CA . THR B 1 26 ? -5.391 -14.109 -4.672 1 93.88 26 THR B CA 1
ATOM 701 C C . THR B 1 26 ? -6.184 -15.398 -4.438 1 93.88 26 THR B C 1
ATOM 703 O O . THR B 1 26 ? -5.598 -16.453 -4.203 1 93.88 26 THR B O 1
ATOM 706 N N . GLU B 1 27 ? -7.449 -15.281 -4.504 1 90.38 27 GLU B N 1
ATOM 707 C CA . GLU B 1 27 ? -8.336 -16.406 -4.25 1 90.38 27 GLU B CA 1
ATOM 708 C C . GLU B 1 27 ? -7.922 -17.641 -5.062 1 90.38 27 GLU B C 1
ATOM 710 O O . GLU B 1 27 ? -7.906 -18.75 -4.547 1 90.38 27 GLU B O 1
ATOM 715 N N . PRO B 1 28 ? -7.469 -17.531 -6.285 1 91 28 PRO B N 1
ATOM 716 C CA . PRO B 1 28 ? -7.137 -18.672 -7.121 1 91 28 PRO B CA 1
ATOM 717 C C . PRO B 1 28 ? -5.777 -19.281 -6.781 1 91 28 PRO B C 1
ATOM 719 O O . PRO B 1 28 ? -5.406 -20.328 -7.328 1 91 28 PRO B O 1
ATOM 722 N N . LEU B 1 29 ? -5.07 -18.703 -5.891 1 92.75 29 LEU B N 1
ATOM 723 C CA . LEU B 1 29 ? -3.721 -19.156 -5.562 1 92.75 29 LEU B CA 1
ATOM 724 C C . LEU B 1 29 ? -3.746 -20.141 -4.398 1 92.75 29 LEU B C 1
ATOM 726 O O . LEU B 1 29 ? -4.77 -20.297 -3.729 1 92.75 29 LEU B O 1
ATOM 730 N N . ASP B 1 30 ? -2.617 -20.797 -4.242 1 93.31 30 ASP B N 1
ATOM 731 C CA . ASP B 1 30 ? -2.43 -21.625 -3.047 1 93.31 30 ASP B CA 1
ATOM 732 C C . ASP B 1 30 ? -2.574 -20.781 -1.779 1 93.31 30 ASP B C 1
ATOM 734 O O . ASP B 1 30 ? -2.145 -19.625 -1.739 1 93.31 30 ASP B O 1
ATOM 738 N N . PRO B 1 31 ? -3.197 -21.328 -0.735 1 94 31 PRO B N 1
ATOM 739 C CA . PRO B 1 31 ? -3.537 -20.578 0.469 1 94 31 PRO B CA 1
ATOM 740 C C . PRO B 1 31 ? -2.311 -19.953 1.146 1 94 31 PRO B C 1
ATOM 742 O O . PRO B 1 31 ? -2.381 -18.844 1.674 1 94 31 PRO B O 1
ATOM 745 N N . LEU B 1 32 ? -1.244 -20.672 1.091 1 94 32 LEU B N 1
ATOM 746 C CA . LEU B 1 32 ? -0.056 -20.125 1.742 1 94 32 LEU B CA 1
ATOM 747 C C . LEU B 1 32 ? 0.49 -18.922 0.972 1 94 32 LEU B C 1
ATOM 749 O O . LEU B 1 32 ? 0.876 -17.922 1.571 1 94 32 LEU B O 1
ATOM 753 N N . LEU B 1 33 ? 0.491 -19.016 -0.365 1 93.31 33 LEU B N 1
ATOM 754 C CA . LEU B 1 33 ? 0.947 -17.922 -1.207 1 93.31 33 LEU B CA 1
ATOM 755 C C . LEU B 1 33 ? -0.001 -16.719 -1.108 1 93.31 33 LEU B C 1
ATOM 757 O O . LEU B 1 33 ? 0.442 -15.578 -1.037 1 93.31 33 LEU B O 1
ATOM 761 N N . SER B 1 34 ? -1.269 -17.016 -1.047 1 94.44 34 SER B N 1
ATOM 762 C CA . SER B 1 34 ? -2.287 -15.984 -0.886 1 94.44 34 SER B CA 1
ATOM 763 C C . SER B 1 34 ? -2.078 -15.203 0.404 1 94.44 34 SER B C 1
ATOM 765 O O . SER B 1 34 ? -2.078 -13.969 0.393 1 94.44 34 SER B O 1
ATOM 767 N N . LEU B 1 35 ? -1.863 -15.906 1.433 1 94.88 35 LEU B N 1
ATOM 768 C CA . LEU B 1 35 ? -1.663 -15.289 2.74 1 94.88 35 LEU B CA 1
ATOM 769 C C . LEU B 1 35 ? -0.388 -14.453 2.758 1 94.88 35 LEU B C 1
ATOM 771 O O . LEU B 1 35 ? -0.378 -13.336 3.283 1 94.88 35 LEU B O 1
ATOM 775 N N . LYS B 1 36 ? 0.628 -14.945 2.188 1 94.81 36 LYS B N 1
ATOM 776 C CA . LYS B 1 36 ? 1.903 -14.234 2.135 1 94.81 36 LYS B CA 1
ATOM 777 C C . LYS B 1 36 ? 1.767 -12.914 1.384 1 94.81 36 LYS B C 1
ATOM 779 O O . LYS B 1 36 ? 2.225 -11.875 1.858 1 94.81 36 LYS B O 1
ATOM 784 N N . LEU B 1 37 ? 1.123 -12.984 0.267 1 95.94 37 LEU B N 1
ATOM 785 C CA . LEU B 1 37 ? 0.96 -11.805 -0.577 1 95.94 37 LEU B CA 1
ATOM 786 C C . LEU B 1 37 ? 0.04 -10.781 0.086 1 95.94 37 LEU B C 1
ATOM 788 O O . LEU B 1 37 ? 0.294 -9.578 0.022 1 95.94 37 LEU B O 1
ATOM 792 N N . THR B 1 38 ? -1.025 -11.266 0.722 1 95.75 38 THR B N 1
ATOM 793 C CA . THR B 1 38 ? -1.931 -10.375 1.442 1 95.75 38 THR B CA 1
ATOM 794 C C . THR B 1 38 ? -1.206 -9.68 2.594 1 95.75 38 THR B C 1
ATOM 796 O O . THR B 1 38 ? -1.288 -8.461 2.738 1 95.75 38 THR B O 1
ATOM 799 N N . ASN B 1 39 ? -0.496 -10.422 3.342 1 94.94 39 ASN B N 1
ATOM 800 C CA . ASN B 1 39 ? 0.23 -9.867 4.477 1 94.94 39 ASN B CA 1
ATOM 801 C C . ASN B 1 39 ? 1.286 -8.859 4.027 1 94.94 39 ASN B C 1
ATOM 803 O O . ASN B 1 39 ? 1.46 -7.812 4.652 1 94.94 39 ASN B O 1
ATOM 807 N N . LEU B 1 40 ? 1.941 -9.227 2.969 1 95.88 40 LEU B N 1
ATOM 808 C CA . LEU B 1 40 ? 2.939 -8.312 2.426 1 95.88 40 LEU B CA 1
ATOM 809 C C . LEU B 1 40 ? 2.295 -6.996 2 1 95.88 40 LEU B C 1
ATOM 811 O O . LEU B 1 40 ? 2.787 -5.918 2.346 1 95.88 40 LEU B O 1
ATOM 815 N N . THR B 1 41 ? 1.211 -7.047 1.317 1 97.38 41 THR B N 1
ATOM 816 C CA . THR B 1 41 ? 0.52 -5.848 0.857 1 97.38 41 THR B CA 1
ATOM 817 C C . THR B 1 41 ? 0.016 -5.027 2.041 1 97.38 41 THR B C 1
ATOM 819 O O . THR B 1 41 ? 0.108 -3.797 2.035 1 97.38 41 THR B O 1
ATOM 822 N N . MET B 1 42 ? -0.416 -5.711 3.023 1 96.44 42 MET B N 1
ATOM 823 C CA . MET B 1 42 ? -0.897 -5.02 4.215 1 96.44 42 MET B CA 1
ATOM 824 C C . MET B 1 42 ? 0.245 -4.297 4.926 1 96.44 42 MET B C 1
ATOM 826 O O . MET B 1 42 ? 0.079 -3.168 5.387 1 96.44 42 MET B O 1
ATOM 830 N N . ASN B 1 43 ? 1.336 -4.934 5.031 1 95.94 43 ASN B N 1
ATOM 831 C CA . ASN B 1 43 ? 2.496 -4.309 5.66 1 95.94 43 ASN B CA 1
ATOM 832 C C . ASN B 1 43 ? 2.969 -3.086 4.871 1 95.94 43 ASN B C 1
ATOM 834 O O . ASN B 1 43 ? 3.258 -2.041 5.457 1 95.94 43 ASN B O 1
ATOM 838 N N . VAL B 1 44 ? 2.973 -3.279 3.594 1 97.06 44 VAL B N 1
ATOM 839 C CA . VAL B 1 44 ? 3.332 -2.166 2.719 1 97.06 44 VAL B CA 1
ATOM 840 C C . VAL B 1 44 ? 2.355 -1.012 2.924 1 97.06 44 VAL B C 1
ATOM 842 O O . VAL B 1 44 ? 2.77 0.135 3.109 1 97.06 44 VAL B O 1
ATOM 845 N N . ALA B 1 45 ? 1.094 -1.279 2.932 1 97.19 45 ALA B N 1
ATOM 846 C CA . ALA B 1 45 ? 0.067 -0.249 3.066 1 97.19 45 ALA B CA 1
ATOM 847 C C . ALA B 1 45 ? 0.217 0.506 4.383 1 97.19 45 ALA B C 1
ATOM 849 O O . ALA B 1 45 ? 0.092 1.732 4.422 1 97.19 45 ALA B O 1
ATOM 850 N N . LYS B 1 46 ? 0.516 -0.183 5.398 1 96.19 46 LYS B N 1
ATOM 851 C CA . LYS B 1 46 ? 0.683 0.426 6.715 1 96.19 46 LYS B CA 1
ATOM 852 C C . LYS B 1 46 ? 1.871 1.383 6.73 1 96.19 46 LYS B C 1
ATOM 854 O O . LYS B 1 46 ? 1.76 2.51 7.219 1 96.19 46 LYS B O 1
ATOM 859 N N . ILE B 1 47 ? 2.918 0.953 6.18 1 95.25 47 ILE B N 1
ATOM 860 C CA . ILE B 1 47 ? 4.133 1.757 6.152 1 95.25 47 ILE B CA 1
ATOM 861 C C . ILE B 1 47 ? 3.916 2.996 5.289 1 95.25 47 ILE B C 1
ATOM 863 O O . ILE B 1 47 ? 4.262 4.109 5.691 1 95.25 47 ILE B O 1
ATOM 867 N N . VAL B 1 48 ? 3.328 2.775 4.227 1 96.19 48 VAL B N 1
ATOM 868 C CA . VAL B 1 48 ? 3.117 3.846 3.256 1 96.19 48 VAL B CA 1
ATOM 869 C C . VAL B 1 48 ? 2.158 4.883 3.832 1 96.19 48 VAL B C 1
ATOM 871 O O . VAL B 1 48 ? 2.365 6.09 3.67 1 96.19 48 VAL B O 1
ATOM 874 N N . TYR B 1 49 ? 1.106 4.359 4.488 1 94.75 49 TYR B N 1
ATOM 875 C CA . TYR B 1 49 ? 0.186 5.289 5.133 1 94.75 49 TYR B CA 1
ATOM 876 C C . TYR B 1 49 ? 0.916 6.164 6.145 1 94.75 49 TYR B C 1
ATOM 878 O O . TYR B 1 49 ? 0.725 7.383 6.172 1 94.75 49 TYR B O 1
ATOM 886 N N . MET B 1 50 ? 1.705 5.57 6.914 1 94.31 50 MET B N 1
ATOM 887 C CA . MET B 1 50 ? 2.43 6.281 7.965 1 94.31 50 MET B CA 1
ATOM 888 C C . MET B 1 50 ? 3.391 7.305 7.363 1 94.31 50 MET B C 1
ATOM 890 O O . MET B 1 50 ? 3.541 8.406 7.891 1 94.31 50 MET B O 1
ATOM 894 N N . MET B 1 51 ? 3.984 6.91 6.277 1 92.94 51 MET B N 1
ATOM 895 C CA . MET B 1 51 ? 4.891 7.84 5.609 1 92.94 51 MET B CA 1
ATOM 896 C C . MET B 1 51 ? 4.129 9.039 5.059 1 92.94 51 MET B C 1
ATOM 898 O O . MET B 1 51 ? 4.57 10.18 5.207 1 92.94 51 MET B O 1
ATOM 902 N N . GLY B 1 52 ? 2.994 8.773 4.449 1 92.31 52 GLY B N 1
ATOM 903 C CA . GLY B 1 52 ? 2.145 9.867 4.004 1 92.31 52 GLY B CA 1
ATOM 904 C C . GLY B 1 52 ? 1.706 10.781 5.133 1 92.31 52 GLY B C 1
ATOM 905 O O . GLY B 1 52 ? 1.759 12.008 5.008 1 92.31 52 GLY B O 1
ATOM 906 N N . LEU B 1 53 ? 1.268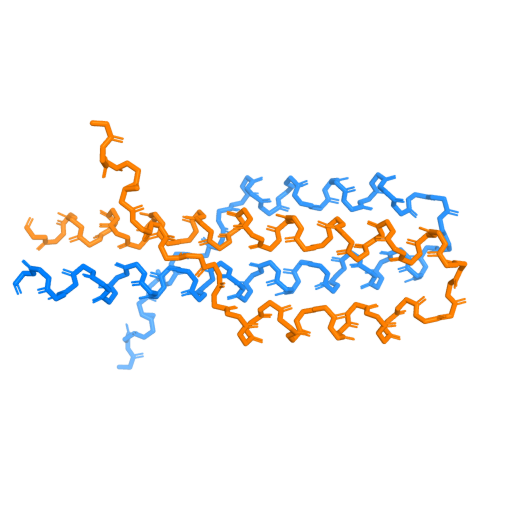 10.203 6.168 1 90.19 53 LEU B N 1
ATOM 907 C CA . LEU B 1 53 ? 0.803 10.938 7.34 1 90.19 53 LEU B CA 1
ATOM 908 C C . LEU B 1 53 ? 1.885 11.883 7.848 1 90.19 53 LEU B C 1
ATOM 910 O O . LEU B 1 53 ? 1.616 13.062 8.102 1 90.19 53 LEU B O 1
ATOM 914 N N . GLN B 1 54 ? 3.096 11.391 7.977 1 88.81 54 GLN B N 1
ATOM 915 C CA . GLN B 1 54 ? 4.227 12.18 8.461 1 88.81 54 GLN B CA 1
ATOM 916 C C . GLN B 1 54 ? 4.559 13.312 7.496 1 88.81 54 GLN B C 1
ATOM 918 O O . GLN B 1 54 ? 4.82 14.438 7.926 1 88.81 54 GLN B O 1
ATOM 923 N N . ASP B 1 55 ? 4.57 13.086 6.238 1 88 55 ASP B N 1
ATOM 924 C CA . ASP B 1 55 ? 4.836 14.109 5.23 1 88 55 ASP B CA 1
ATOM 925 C C . ASP B 1 55 ? 3.777 15.203 5.27 1 88 55 ASP B C 1
ATOM 927 O O . ASP B 1 55 ? 4.086 16.375 5.062 1 88 55 ASP B O 1
ATOM 931 N N . GLY B 1 56 ? 2.584 14.781 5.434 1 86.62 56 GLY B N 1
ATOM 932 C CA . GLY B 1 56 ? 1.512 15.758 5.555 1 86.62 56 GLY B CA 1
ATOM 933 C C . GLY B 1 56 ? 1.68 16.672 6.746 1 86.62 56 GLY B C 1
ATOM 934 O O . GLY B 1 56 ? 1.413 17.875 6.652 1 86.62 56 GLY B O 1
ATOM 935 N N . ARG B 1 57 ? 2.07 16.141 7.777 1 85 57 ARG B N 1
ATOM 936 C CA . ARG B 1 57 ? 2.266 16.922 8.992 1 85 57 ARG B CA 1
ATOM 937 C C . ARG B 1 57 ? 3.447 17.875 8.852 1 85 57 ARG B C 1
ATOM 939 O O . ARG B 1 57 ? 3.434 18.984 9.406 1 85 57 ARG B O 1
ATOM 946 N N . SER B 1 58 ? 4.469 17.375 8.242 1 82.44 58 SER B N 1
ATOM 947 C CA . SER B 1 58 ? 5.676 18.172 8.062 1 82.44 58 SER B CA 1
ATOM 948 C C . SER B 1 58 ? 5.445 19.312 7.066 1 82.44 58 SER B C 1
ATOM 950 O O . SER B 1 58 ? 6.074 20.359 7.164 1 82.44 58 SER B O 1
ATOM 952 N N . GLY B 1 59 ? 4.887 18.922 5.988 1 70.12 59 GLY B N 1
ATOM 953 C CA . GLY B 1 59 ? 4.582 19.969 5.035 1 70.12 59 GLY B CA 1
ATOM 954 C C . GLY B 1 59 ? 3.719 21.078 5.621 1 70.12 59 GLY B C 1
ATOM 955 O O . GLY B 1 59 ? 3.746 22.203 5.148 1 70.12 59 GLY B O 1
ATOM 956 N N . SER B 1 60 ? 2.855 20.703 6.418 1 59.06 60 SER B N 1
ATOM 957 C CA . SER B 1 60 ? 2.049 21.734 7.07 1 59.06 60 SER B CA 1
ATOM 958 C C . SER B 1 60 ? 2.908 22.625 7.957 1 59.06 60 SER B C 1
ATOM 960 O O . SER B 1 60 ? 2.553 23.781 8.219 1 59.06 60 SER B O 1
ATOM 962 N N . SER B 1 61 ? 3.91 22.141 8.43 1 52.78 61 SER B N 1
ATOM 963 C CA . SER B 1 61 ? 4.695 23 9.305 1 52.78 61 SER B CA 1
ATOM 964 C C . SER B 1 61 ? 5.398 24.094 8.508 1 52.78 61 SER B C 1
ATOM 966 O O . SER B 1 61 ? 5.887 25.078 9.078 1 52.78 61 SER B O 1
ATOM 968 N N . PHE B 1 62 ? 5.73 23.859 7.305 1 45.38 62 PHE B N 1
ATOM 969 C CA . PHE B 1 62 ? 6.488 24.922 6.637 1 45.38 62 PHE B CA 1
ATOM 970 C C . PHE B 1 62 ? 5.59 26.109 6.316 1 45.38 62 PHE B C 1
ATOM 972 O O . PHE B 1 62 ? 6.078 27.172 5.953 1 45.38 62 PHE B O 1
ATOM 979 N N . TYR B 1 63 ? 4.277 25.969 6.312 1 41.91 63 TYR B N 1
ATOM 980 C CA . TYR B 1 63 ? 3.477 27.172 6.098 1 41.91 63 TYR B CA 1
ATOM 981 C C . TYR B 1 63 ? 3.037 27.781 7.426 1 41.91 63 TYR B C 1
ATOM 983 O O . TYR B 1 63 ? 2.273 28.75 7.449 1 41.91 63 TYR B O 1
ATOM 991 N N . SER B 1 64 ? 3.281 27.188 8.492 1 35.31 64 SER B N 1
ATOM 992 C CA . SER B 1 64 ? 3.02 28.047 9.633 1 35.31 64 SER B CA 1
ATOM 993 C C . SER B 1 64 ? 4.246 28.891 9.992 1 35.31 64 SER B C 1
ATOM 995 O O . SER B 1 64 ? 5.379 28.406 9.898 1 35.31 64 SER B O 1
#